Protein AF-A0A0R1LWA4-F1 (afdb_monomer)

Foldseek 3Di:
DDDLVRLLVVLVVLLVVLVVVVPVLLVVLCVPDDNVVNVVVVVLVVVLNVLSVVLSVCALPPVCLVVSLVSLVVQLVSLVVQCVVCVPPDDSSNVNSVSSNVSSVVSVVSSVVSD

Organism: NCBI:txid1293597

Sequence (115 aa):
MLTQKNKNWIYRILLIIWLVALGPTYTFGYATEAAKSAEVFLCFNLLTILIFIAAMVLIGNAKYHKLTNLLLVATLIMALAELIYNGMYGKFFDYWSLGNIVFALITFWLEKQNK

pLDDT: mean 70.16, std 9.5, range [49.34, 87.25]

Nearest PDB structures (foldseek):
  4rym-assembly1_A  TM=7.702E-01  e=8.028E-01  Bacillus cereus ATCC 14579
  8e7x-assembly1_B  TM=7.710E-01  e=2.859E+00  Cereibacter sphaeroides
  2cj5-assembly1_A  TM=6.367E-01  e=5.118E+00  Nicotiana tabacum

Secondary structure (DSSP, 8-state):
---HHHHHHHHHHHHHHHHHHHHHHHHHHHTTS-HHHHHHHHHHHHHHHHHHHHHHHHTT-GGGHHHHHHHHHHHHHHHHHHHHHHTTT-HHHHHHHHHHHHHHHHHHHHHHTT-

Radius of gyration: 14.9 Å; Cα contacts (8 Å, |Δi|>4): 76; chains: 1; bounding box: 36×21×41 Å

Solvent-accessible surface area (backbone atoms only — not comparable to full-atom values): 6300 Å² total; per-residue (Å²): 133,83,50,73,69,56,50,56,48,51,51,52,52,52,50,50,56,51,59,60,58,41,55,60,54,55,61,54,54,55,72,73,48,65,72,70,62,39,52,55,52,49,54,53,50,53,50,43,50,54,40,47,53,52,24,60,71,36,52,92,39,81,92,40,47,70,58,26,53,50,32,38,51,52,39,34,52,50,22,50,49,47,34,64,61,29,76,79,75,45,76,71,51,43,57,51,20,50,48,48,37,54,53,32,50,52,51,51,56,56,52,63,72,71,110

Mean predicted aligned error: 8.55 Å

Structure (mmCIF, N/CA/C/O backbone):
data_AF-A0A0R1LWA4-F1
#
_entry.id   AF-A0A0R1LWA4-F1
#
loop_
_atom_site.group_PDB
_atom_site.id
_atom_site.type_symbol
_atom_site.label_atom_id
_atom_site.label_alt_id
_atom_site.label_comp_id
_atom_site.label_asym_id
_atom_site.label_entity_id
_atom_site.label_seq_id
_atom_site.pdbx_PDB_ins_code
_atom_site.Cartn_x
_atom_site.Cartn_y
_atom_site.Cartn_z
_atom_site.occupancy
_atom_site.B_iso_or_equiv
_atom_site.auth_seq_id
_atom_site.auth_comp_id
_atom_site.auth_asym_id
_atom_site.auth_atom_id
_atom_site.pdbx_PDB_model_num
ATOM 1 N N . MET A 1 1 ? -15.784 11.543 14.515 1.00 54.53 1 MET A N 1
ATOM 2 C CA . MET A 1 1 ? -14.977 10.301 14.460 1.00 54.53 1 MET A CA 1
ATOM 3 C C . MET A 1 1 ? -15.612 9.341 13.463 1.00 54.53 1 MET A C 1
ATOM 5 O O . MET A 1 1 ? -16.823 9.166 13.514 1.00 54.53 1 MET A O 1
ATOM 9 N N . LEU A 1 2 ? -14.837 8.749 12.548 1.00 61.56 2 LEU A N 1
ATOM 10 C CA . LEU A 1 2 ? -15.335 7.698 11.648 1.00 61.56 2 LEU A CA 1
ATOM 11 C C . LEU A 1 2 ? -15.607 6.411 12.442 1.00 61.56 2 LEU A C 1
ATOM 13 O O . LEU A 1 2 ? -14.778 6.010 13.258 1.00 61.56 2 LEU A O 1
ATOM 17 N N . THR A 1 3 ? -16.743 5.758 12.191 1.00 72.12 3 THR A N 1
ATOM 18 C CA . THR A 1 3 ? -17.062 4.452 12.790 1.00 72.12 3 THR A CA 1
ATOM 19 C C . THR A 1 3 ? -16.119 3.369 12.252 1.00 72.12 3 THR A C 1
ATOM 21 O O . THR A 1 3 ? -15.642 3.462 11.120 1.00 72.12 3 THR A O 1
ATOM 24 N N . GLN A 1 4 ? -15.882 2.301 13.024 1.00 66.19 4 GLN A N 1
ATOM 25 C CA . GLN A 1 4 ? -15.010 1.188 12.609 1.00 66.19 4 GLN A CA 1
ATOM 26 C C . GLN A 1 4 ? -15.450 0.557 11.277 1.00 66.19 4 GLN A C 1
ATOM 28 O O . GLN A 1 4 ? -14.628 0.216 10.428 1.00 66.19 4 GLN A O 1
ATOM 33 N N . LYS A 1 5 ? -16.768 0.481 11.053 1.00 69.62 5 LYS A N 1
ATOM 34 C CA . LYS A 1 5 ? -17.364 0.022 9.794 1.00 69.62 5 LYS A CA 1
ATOM 35 C C . LYS A 1 5 ? -16.989 0.934 8.621 1.00 69.62 5 LYS A C 1
ATOM 37 O O . LYS A 1 5 ? -16.615 0.431 7.565 1.00 69.62 5 LYS A O 1
ATOM 42 N N . ASN A 1 6 ? -17.044 2.253 8.809 1.00 70.12 6 ASN A N 1
ATOM 43 C CA . ASN A 1 6 ? -16.688 3.218 7.767 1.00 70.12 6 ASN A CA 1
ATOM 44 C C . ASN A 1 6 ? -15.188 3.179 7.456 1.00 70.12 6 ASN A C 1
ATOM 46 O O . ASN A 1 6 ? -14.807 3.258 6.293 1.00 70.12 6 ASN A O 1
ATOM 50 N N . LYS A 1 7 ? -14.340 2.980 8.470 1.00 67.12 7 LYS A N 1
ATOM 51 C CA . LYS A 1 7 ? -12.892 2.829 8.280 1.00 67.12 7 LYS A CA 1
ATOM 52 C C . LYS A 1 7 ? -12.552 1.570 7.477 1.00 67.12 7 LYS A C 1
ATOM 54 O O . LYS A 1 7 ? -11.814 1.665 6.505 1.00 67.12 7 LYS A O 1
ATOM 59 N N . ASN A 1 8 ? -13.177 0.429 7.781 1.00 70.75 8 ASN A N 1
ATOM 60 C CA . ASN A 1 8 ? -13.028 -0.801 6.987 1.00 70.75 8 ASN A CA 1
ATOM 61 C C . ASN A 1 8 ? -13.449 -0.636 5.519 1.00 70.75 8 ASN A C 1
ATOM 63 O O . ASN A 1 8 ? -12.803 -1.194 4.633 1.00 70.75 8 ASN A O 1
ATOM 67 N N . TRP A 1 9 ? -14.498 0.140 5.243 1.00 74.56 9 TRP A N 1
ATOM 68 C CA . TRP A 1 9 ? -14.894 0.461 3.870 1.00 74.56 9 TRP A CA 1
ATOM 69 C C . TRP A 1 9 ? -13.889 1.365 3.159 1.00 74.56 9 TRP A C 1
ATOM 71 O O . TRP A 1 9 ? -13.536 1.079 2.018 1.00 74.56 9 TRP A O 1
ATOM 81 N N . ILE A 1 10 ? -13.382 2.397 3.839 1.00 73.50 10 ILE A N 1
ATOM 82 C CA . ILE A 1 10 ? -12.332 3.274 3.303 1.00 73.50 10 ILE A CA 1
ATOM 83 C C . ILE A 1 10 ? -11.094 2.451 2.931 1.00 73.50 10 ILE A C 1
ATOM 85 O O . ILE A 1 10 ? -10.584 2.602 1.825 1.00 73.50 10 ILE A O 1
ATOM 89 N N . TYR A 1 11 ? -10.669 1.518 3.789 1.00 67.62 11 TYR A N 1
ATOM 90 C CA . TYR A 1 11 ? -9.558 0.615 3.486 1.00 67.62 11 TYR A CA 1
ATOM 91 C C . TYR A 1 11 ? -9.809 -0.203 2.212 1.00 67.62 11 TYR A C 1
ATOM 93 O O . TYR A 1 11 ? -8.979 -0.224 1.306 1.00 6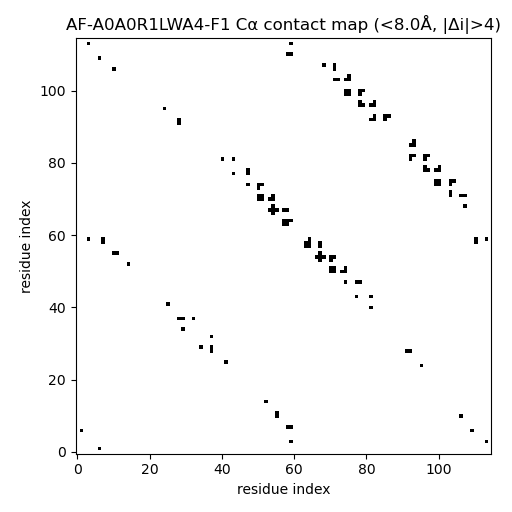7.62 11 TYR A O 1
ATOM 101 N N . ARG A 1 12 ? -10.977 -0.837 2.087 1.00 67.44 12 ARG A N 1
ATOM 102 C CA . ARG A 1 12 ? -11.308 -1.646 0.902 1.00 67.44 12 ARG A CA 1
ATOM 103 C C . ARG A 1 12 ? -11.356 -0.821 -0.384 1.00 67.44 12 ARG A C 1
ATOM 105 O O . ARG A 1 12 ? -10.862 -1.280 -1.407 1.00 67.44 12 ARG A O 1
ATOM 112 N N . ILE A 1 13 ? -11.918 0.386 -0.333 1.00 75.69 13 ILE A N 1
ATOM 113 C CA . ILE A 1 13 ? -11.997 1.291 -1.489 1.00 75.69 13 ILE A CA 1
ATOM 114 C C . ILE A 1 13 ? -10.599 1.730 -1.920 1.00 75.69 13 ILE A C 1
ATOM 116 O O . ILE A 1 13 ? -10.270 1.645 -3.099 1.00 75.69 13 ILE A O 1
ATOM 120 N N . LEU A 1 14 ? -9.764 2.139 -0.965 1.00 71.19 14 LEU A N 1
ATOM 121 C CA . LEU A 1 14 ? -8.377 2.497 -1.228 1.00 71.19 14 LEU A CA 1
ATOM 122 C C . LEU A 1 14 ? -7.626 1.324 -1.879 1.00 71.19 14 LEU A C 1
ATOM 124 O O . LEU A 1 14 ? -6.923 1.534 -2.864 1.00 71.19 14 LEU A O 1
ATOM 128 N N . LEU A 1 15 ? -7.799 0.095 -1.372 1.00 69.69 15 LEU A N 1
ATOM 129 C CA . LEU A 1 15 ? -7.162 -1.102 -1.933 1.00 69.69 15 LEU A CA 1
ATOM 130 C C . LEU A 1 15 ? -7.590 -1.334 -3.385 1.00 69.69 15 LEU A C 1
ATOM 132 O O . LEU A 1 15 ? -6.748 -1.619 -4.224 1.00 69.69 15 LEU A O 1
ATOM 136 N N . ILE A 1 16 ? -8.881 -1.193 -3.692 1.00 69.25 16 ILE A N 1
ATOM 137 C CA . ILE A 1 16 ? -9.393 -1.351 -5.059 1.00 69.25 16 ILE A CA 1
ATOM 138 C C . ILE A 1 16 ? -8.800 -0.284 -5.983 1.00 69.25 16 ILE A C 1
ATOM 140 O O . ILE A 1 16 ? -8.329 -0.624 -7.062 1.00 69.25 16 ILE A O 1
ATOM 144 N N . ILE A 1 17 ? -8.774 0.984 -5.561 1.00 69.69 17 ILE A N 1
ATOM 145 C CA . ILE A 1 17 ? -8.173 2.075 -6.347 1.00 69.69 17 ILE A CA 1
ATOM 146 C C . ILE A 1 17 ? -6.697 1.771 -6.634 1.00 69.69 17 ILE A C 1
ATOM 148 O O . ILE A 1 17 ? -6.243 1.917 -7.767 1.00 69.69 17 ILE A O 1
ATOM 152 N N . TRP A 1 18 ? -5.967 1.292 -5.628 1.00 68.44 18 TRP A N 1
ATOM 153 C CA . TRP A 1 18 ? -4.559 0.930 -5.754 1.00 68.44 18 TRP A CA 1
ATOM 154 C C . TRP A 1 18 ? -4.342 -0.299 -6.663 1.00 68.44 18 TRP A C 1
ATOM 156 O O . TRP A 1 18 ? -3.491 -0.263 -7.548 1.00 68.44 18 TRP A O 1
ATOM 166 N N . LEU A 1 19 ? -5.177 -1.341 -6.550 1.00 66.81 19 LEU A N 1
ATOM 167 C CA . LEU A 1 19 ? -5.184 -2.516 -7.440 1.00 66.81 19 LEU A CA 1
ATOM 168 C C . LEU A 1 19 ? -5.561 -2.186 -8.892 1.00 66.81 19 LEU A C 1
ATOM 170 O O . LEU A 1 19 ? -5.080 -2.832 -9.817 1.00 66.81 19 LEU A O 1
ATOM 174 N N . VAL A 1 20 ? -6.403 -1.181 -9.126 1.00 64.62 20 VAL A N 1
ATOM 175 C CA . VAL A 1 20 ? -6.730 -0.730 -10.488 1.00 64.62 20 VAL A CA 1
ATOM 176 C C . VAL A 1 20 ? -5.583 0.096 -11.080 1.00 64.62 20 VAL A C 1
ATOM 178 O O . VAL A 1 20 ? -5.292 -0.031 -12.268 1.00 64.62 20 VAL A O 1
ATOM 181 N N . ALA A 1 21 ? -4.872 0.878 -10.261 1.00 63.84 21 ALA A N 1
ATOM 182 C CA . ALA A 1 21 ? -3.671 1.608 -10.678 1.00 63.84 21 ALA A CA 1
ATOM 183 C C . ALA A 1 21 ? -2.478 0.679 -11.010 1.00 63.84 21 ALA A C 1
ATOM 185 O O . ALA A 1 21 ? -1.599 1.041 -11.795 1.00 63.84 21 ALA A O 1
ATOM 186 N N . LEU A 1 22 ? -2.466 -0.541 -10.463 1.00 63.16 22 LEU A N 1
ATOM 187 C CA . LEU A 1 22 ? -1.450 -1.570 -10.715 1.00 63.16 22 LEU A CA 1
ATOM 188 C C . LEU A 1 22 ? -1.416 -2.072 -12.155 1.00 63.16 22 LEU A C 1
ATOM 190 O O . LEU A 1 22 ? -0.335 -2.221 -12.720 1.00 63.16 22 LEU A O 1
ATOM 194 N N . GLY A 1 23 ? -2.584 -2.342 -12.741 1.00 59.00 23 GLY A N 1
ATOM 195 C CA . GLY A 1 23 ? -2.695 -2.999 -14.048 1.00 59.00 23 GLY A CA 1
ATOM 196 C C . GLY A 1 23 ? -1.913 -2.288 -15.160 1.00 59.00 23 GLY A C 1
ATOM 197 O O . GLY A 1 23 ? -1.071 -2.918 -15.803 1.00 59.00 23 GLY A O 1
ATOM 198 N N . PRO A 1 24 ? -2.101 -0.973 -15.364 1.00 55.78 24 PRO A N 1
ATOM 199 C CA . PRO A 1 24 ? -1.315 -0.215 -16.335 1.00 55.78 24 PRO A CA 1
ATOM 200 C C . PRO A 1 24 ? 0.180 -0.228 -15.999 1.00 55.78 24 PRO A C 1
ATOM 202 O O . PRO A 1 24 ? 1.009 -0.442 -16.879 1.00 55.78 24 PRO A O 1
ATOM 205 N N . THR A 1 25 ? 0.534 -0.077 -14.722 1.00 55.59 25 THR A N 1
ATOM 206 C CA . THR A 1 25 ? 1.936 0.003 -14.289 1.00 55.59 25 THR A CA 1
ATOM 207 C C . THR A 1 25 ? 2.707 -1.291 -14.581 1.00 55.59 25 THR A C 1
ATOM 209 O O . THR A 1 25 ? 3.819 -1.251 -15.106 1.00 55.59 25 THR A O 1
ATOM 212 N N . TYR A 1 26 ? 2.072 -2.438 -14.331 1.00 57.12 26 TYR A N 1
ATOM 213 C CA . TYR A 1 26 ? 2.576 -3.773 -14.664 1.00 57.12 26 TYR A CA 1
ATOM 214 C C . TYR A 1 26 ? 2.757 -3.976 -16.170 1.00 57.12 26 TYR A C 1
ATOM 216 O O . TYR A 1 26 ? 3.780 -4.489 -16.615 1.00 57.12 26 TYR A O 1
ATOM 224 N N . THR A 1 27 ? 1.757 -3.579 -16.956 1.00 51.94 27 THR A N 1
ATOM 225 C CA . THR A 1 27 ? 1.714 -3.894 -18.390 1.00 51.94 27 THR A CA 1
ATOM 226 C C . THR A 1 27 ? 2.691 -3.028 -19.189 1.00 51.94 27 THR A C 1
ATOM 228 O O . THR A 1 27 ? 3.301 -3.511 -20.139 1.00 51.94 27 THR A O 1
ATOM 231 N N . PHE A 1 28 ? 2.881 -1.764 -18.793 1.00 51.41 28 PHE A N 1
ATOM 232 C CA . PHE A 1 28 ? 3.772 -0.839 -19.496 1.00 51.41 28 PHE A CA 1
ATOM 233 C C . PHE A 1 28 ? 5.238 -0.965 -19.063 1.00 51.41 28 PHE A C 1
ATOM 235 O O . PHE A 1 28 ? 6.104 -0.958 -19.930 1.00 51.41 28 PHE A O 1
ATOM 242 N N . GLY A 1 29 ? 5.531 -1.139 -17.766 1.00 54.00 29 GLY A N 1
ATOM 243 C CA . GLY A 1 29 ? 6.915 -1.239 -17.276 1.00 54.00 29 GLY A CA 1
ATOM 244 C C . GLY A 1 29 ? 7.618 -2.543 -17.673 1.00 54.00 29 GLY A C 1
ATOM 245 O O . GLY A 1 29 ? 8.793 -2.530 -18.034 1.00 54.00 29 GLY A O 1
ATOM 246 N N . TYR A 1 30 ? 6.887 -3.664 -17.681 1.00 53.38 30 TYR A N 1
ATOM 247 C CA . TYR A 1 30 ? 7.424 -4.970 -18.090 1.00 53.38 30 TYR A CA 1
ATOM 248 C C . TYR A 1 30 ? 7.720 -5.039 -19.596 1.00 53.38 30 TYR A C 1
ATOM 250 O O . TYR A 1 30 ? 8.595 -5.782 -20.029 1.00 53.38 30 TYR A O 1
ATOM 258 N N . ALA A 1 31 ? 7.003 -4.254 -20.405 1.00 53.41 31 ALA A N 1
ATOM 259 C CA . ALA A 1 31 ? 7.176 -4.220 -21.854 1.00 53.41 31 ALA A CA 1
ATOM 260 C C . ALA A 1 31 ? 8.401 -3.401 -22.312 1.00 53.41 31 ALA A C 1
ATOM 262 O O . ALA A 1 31 ? 8.804 -3.524 -23.468 1.00 53.41 31 ALA A O 1
ATOM 263 N N . THR A 1 32 ? 8.981 -2.561 -21.444 1.00 54.75 32 THR A N 1
ATOM 264 C CA . THR A 1 32 ? 10.007 -1.571 -21.826 1.00 54.75 32 THR A CA 1
ATOM 265 C C . THR A 1 32 ? 11.427 -1.856 -21.326 1.00 54.75 32 THR A C 1
ATOM 267 O O . THR A 1 32 ? 12.358 -1.230 -21.825 1.00 54.75 32 THR A O 1
ATOM 270 N N . GLU A 1 33 ? 11.630 -2.779 -20.381 1.00 54.44 33 GLU A N 1
ATOM 271 C CA . GLU A 1 33 ? 12.940 -3.031 -19.753 1.00 54.44 33 GLU A CA 1
ATOM 272 C C . GLU A 1 33 ? 13.547 -4.406 -20.070 1.00 54.44 33 GLU A C 1
ATOM 274 O O . GLU A 1 33 ? 12.849 -5.367 -20.390 1.00 54.44 33 GLU A O 1
ATOM 279 N N . ALA A 1 34 ? 14.879 -4.512 -19.963 1.00 57.25 34 ALA A N 1
ATOM 280 C CA . ALA A 1 34 ? 15.615 -5.755 -20.180 1.00 57.25 34 ALA A CA 1
ATOM 281 C C . ALA A 1 34 ? 15.127 -6.868 -19.229 1.00 57.25 34 ALA A C 1
ATOM 283 O O . ALA A 1 34 ? 15.097 -6.697 -18.013 1.00 57.25 34 ALA A O 1
ATOM 284 N N . ALA A 1 35 ? 14.806 -8.037 -19.793 1.00 56.28 35 ALA A N 1
ATOM 285 C CA . ALA A 1 35 ? 14.016 -9.110 -19.172 1.00 56.28 35 ALA A CA 1
ATOM 286 C C . ALA A 1 35 ? 14.367 -9.501 -17.715 1.00 56.28 35 ALA A C 1
ATOM 288 O O . ALA A 1 35 ? 13.485 -9.918 -16.975 1.00 56.28 35 ALA A O 1
ATOM 289 N N . LYS A 1 36 ? 15.621 -9.343 -17.263 1.00 55.78 36 LYS A N 1
ATOM 290 C CA . LYS A 1 36 ? 16.032 -9.697 -15.890 1.00 55.78 36 LYS A CA 1
ATOM 291 C C . LYS A 1 36 ? 15.689 -8.655 -14.816 1.00 55.78 36 LYS A C 1
ATOM 293 O O . LYS A 1 36 ? 15.412 -9.058 -13.689 1.00 55.78 36 LYS A O 1
ATOM 298 N N . SER A 1 37 ? 15.718 -7.350 -15.109 1.00 61.56 37 SER A N 1
ATOM 299 C CA . SER A 1 37 ? 15.318 -6.325 -14.120 1.00 61.56 37 SER A CA 1
ATOM 300 C C . SER A 1 37 ? 13.803 -6.336 -13.917 1.00 61.56 37 SER A C 1
ATOM 302 O O . SER A 1 37 ? 13.323 -6.253 -12.785 1.00 61.56 37 SER A O 1
ATOM 304 N N . ALA A 1 38 ? 13.063 -6.562 -15.006 1.00 65.06 38 ALA A N 1
ATOM 305 C CA . ALA A 1 38 ? 11.610 -6.669 -15.014 1.00 65.06 38 ALA A CA 1
ATOM 306 C C . ALA A 1 38 ? 11.083 -7.824 -14.138 1.00 65.06 38 ALA A C 1
ATOM 308 O O . ALA A 1 38 ? 10.112 -7.640 -13.406 1.00 65.06 38 ALA A O 1
ATOM 309 N N . GLU A 1 39 ? 11.735 -8.993 -14.148 1.00 68.00 39 GLU A N 1
ATOM 310 C CA . GLU A 1 39 ? 11.346 -10.156 -13.330 1.00 68.00 39 GLU A CA 1
ATOM 311 C C . GLU A 1 39 ? 11.562 -9.941 -11.825 1.00 68.00 39 GLU A C 1
ATOM 313 O O . GLU A 1 39 ? 10.701 -10.279 -11.011 1.00 68.00 39 GLU A O 1
ATOM 318 N N . VAL A 1 40 ? 12.701 -9.360 -11.432 1.00 68.25 40 VAL A N 1
ATOM 319 C CA . VAL A 1 40 ? 12.977 -9.063 -10.016 1.00 68.25 40 VAL A CA 1
ATOM 320 C C . VAL A 1 40 ? 11.979 -8.028 -9.506 1.00 68.25 40 VAL A C 1
ATOM 322 O O . VAL A 1 40 ? 11.361 -8.232 -8.462 1.00 68.25 40 VAL A O 1
ATOM 325 N N . PHE A 1 41 ? 11.749 -6.966 -10.277 1.00 69.50 41 PHE A N 1
ATOM 326 C CA . PHE A 1 41 ? 10.756 -5.949 -9.951 1.00 69.50 41 PHE A CA 1
ATOM 327 C C . PHE A 1 41 ? 9.341 -6.539 -9.849 1.00 69.50 41 PHE A C 1
ATOM 329 O O . PHE A 1 41 ? 8.601 -6.228 -8.917 1.00 69.50 41 PHE A O 1
ATOM 336 N N . LEU A 1 42 ? 8.970 -7.452 -10.750 1.00 71.69 42 LEU A N 1
ATOM 337 C CA . LEU A 1 42 ? 7.696 -8.170 -10.700 1.00 71.69 42 LEU A CA 1
ATOM 338 C C . LEU A 1 42 ? 7.523 -8.936 -9.381 1.00 71.69 42 LEU A C 1
ATOM 340 O O . LEU A 1 42 ? 6.474 -8.835 -8.740 1.00 71.69 42 LEU A O 1
ATOM 344 N N . CYS A 1 43 ? 8.549 -9.680 -8.965 1.00 74.25 43 CYS A N 1
ATOM 345 C CA . CYS A 1 43 ? 8.534 -10.435 -7.715 1.00 74.25 43 CYS A CA 1
ATOM 346 C C . CYS A 1 43 ? 8.374 -9.524 -6.493 1.00 74.25 43 CYS A C 1
ATOM 348 O O . CYS A 1 43 ? 7.532 -9.808 -5.641 1.00 74.25 43 CYS A O 1
ATOM 350 N N . PHE A 1 44 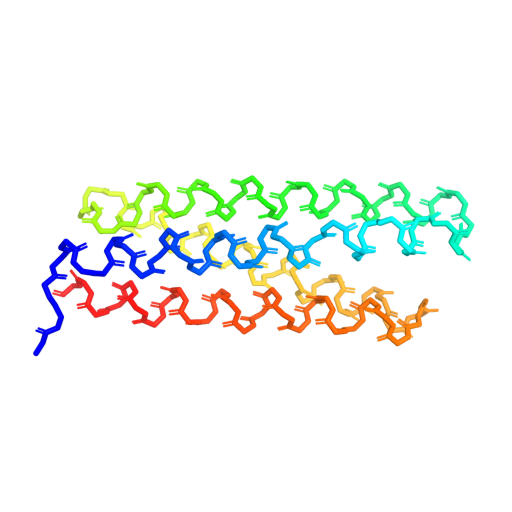? 9.131 -8.425 -6.421 1.00 72.50 44 PHE A N 1
ATOM 351 C CA . PHE A 1 44 ? 9.021 -7.455 -5.328 1.00 72.50 44 PHE A CA 1
ATOM 352 C C . PHE A 1 44 ? 7.620 -6.840 -5.256 1.00 72.50 44 PHE A C 1
ATOM 354 O O . PHE A 1 44 ? 7.003 -6.846 -4.192 1.00 72.50 44 PHE A O 1
ATOM 361 N N . ASN A 1 45 ? 7.050 -6.452 -6.397 1.00 72.69 45 ASN A N 1
ATOM 362 C CA . ASN A 1 45 ? 5.704 -5.890 -6.442 1.00 72.69 45 ASN A CA 1
ATOM 363 C C . ASN A 1 45 ? 4.623 -6.873 -6.005 1.00 72.69 45 ASN A C 1
ATOM 365 O O . ASN A 1 45 ? 3.760 -6.520 -5.202 1.00 72.69 45 ASN A O 1
ATOM 369 N N . LEU A 1 46 ? 4.674 -8.119 -6.485 1.00 75.81 46 LEU A N 1
ATOM 370 C CA . LEU A 1 46 ? 3.725 -9.149 -6.063 1.00 75.81 46 LEU A CA 1
ATOM 371 C C . LEU A 1 46 ? 3.809 -9.381 -4.550 1.00 75.81 46 LEU A C 1
ATOM 373 O O . LEU A 1 46 ? 2.779 -9.499 -3.886 1.00 75.81 46 LEU A O 1
ATOM 377 N N . LEU A 1 47 ? 5.020 -9.387 -3.991 1.00 79.56 47 LEU A N 1
ATOM 378 C CA . LEU A 1 47 ? 5.232 -9.549 -2.555 1.00 79.56 47 LEU A CA 1
ATOM 379 C C . LEU A 1 47 ? 4.666 -8.359 -1.762 1.00 79.56 47 LEU A C 1
ATOM 381 O O . LEU A 1 47 ? 3.959 -8.559 -0.770 1.00 79.56 47 LEU A O 1
ATOM 385 N N . THR A 1 48 ? 4.898 -7.135 -2.242 1.00 75.00 48 THR A N 1
ATOM 386 C CA . THR A 1 48 ? 4.346 -5.894 -1.682 1.00 75.00 48 THR A CA 1
ATOM 387 C C . THR A 1 48 ? 2.817 -5.906 -1.686 1.00 75.00 48 THR A C 1
ATOM 389 O O . THR A 1 48 ? 2.204 -5.602 -0.662 1.00 75.00 48 THR A O 1
ATOM 392 N N . ILE A 1 49 ? 2.185 -6.346 -2.780 1.00 75.06 49 ILE A N 1
ATOM 393 C CA . ILE A 1 49 ? 0.723 -6.494 -2.888 1.00 75.06 49 ILE A CA 1
ATOM 394 C C . ILE A 1 49 ? 0.186 -7.479 -1.849 1.00 75.06 49 ILE A C 1
ATOM 396 O O . ILE A 1 49 ? -0.781 -7.175 -1.148 1.00 75.06 49 ILE A O 1
ATOM 400 N N . LEU A 1 50 ? 0.801 -8.657 -1.732 1.00 81.44 50 LEU A N 1
ATOM 401 C CA . LEU A 1 50 ? 0.352 -9.693 -0.800 1.00 81.44 50 LEU A CA 1
ATOM 402 C C . LEU A 1 50 ? 0.449 -9.225 0.656 1.00 81.44 50 LEU A C 1
ATOM 404 O O . LEU A 1 50 ? -0.493 -9.414 1.430 1.00 81.44 50 LEU A O 1
ATOM 408 N N . ILE A 1 51 ? 1.556 -8.571 1.015 1.00 79.88 51 ILE A N 1
ATOM 409 C CA . ILE A 1 51 ? 1.761 -7.995 2.349 1.00 79.88 51 ILE A 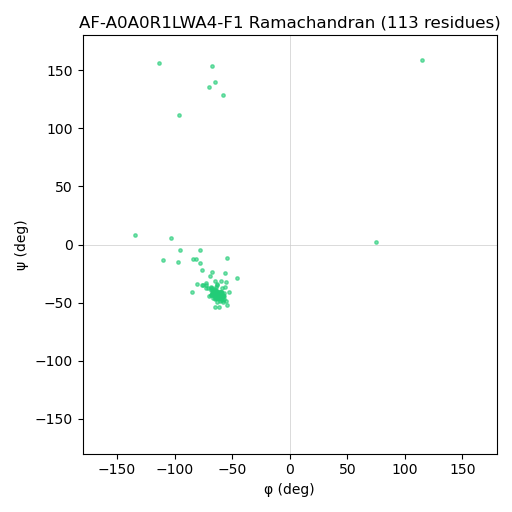CA 1
ATOM 410 C C . ILE A 1 51 ? 0.725 -6.901 2.626 1.00 79.88 51 ILE A C 1
ATOM 412 O O . ILE A 1 51 ? 0.156 -6.864 3.721 1.00 79.88 51 ILE A O 1
ATOM 416 N N . PHE A 1 52 ? 0.407 -6.071 1.631 1.00 75.69 52 PHE A N 1
ATOM 417 C CA . PHE A 1 52 ? -0.631 -5.052 1.756 1.00 75.69 52 PHE A CA 1
ATOM 418 C C . PHE A 1 52 ? -2.013 -5.646 1.991 1.00 75.69 52 PHE A C 1
ATOM 420 O O . PHE A 1 52 ? -2.715 -5.231 2.912 1.00 75.69 52 PHE A O 1
ATOM 427 N N . ILE A 1 53 ? -2.413 -6.630 1.185 1.00 77.38 53 ILE A N 1
ATOM 428 C CA . ILE A 1 53 ? -3.707 -7.302 1.337 1.00 77.38 53 ILE A CA 1
ATOM 429 C C . ILE A 1 53 ? -3.801 -7.923 2.733 1.00 77.38 53 ILE A C 1
ATOM 431 O O . ILE A 1 53 ? -4.811 -7.741 3.414 1.00 77.38 53 ILE A O 1
ATOM 435 N N . ALA A 1 54 ? -2.741 -8.588 3.199 1.00 80.25 54 ALA A N 1
ATOM 436 C CA . ALA A 1 54 ? -2.693 -9.150 4.543 1.00 80.25 54 ALA A CA 1
ATOM 437 C C . ALA A 1 54 ? -2.855 -8.067 5.624 1.00 80.25 54 ALA A C 1
ATOM 439 O O . ALA A 1 54 ? -3.703 -8.213 6.504 1.00 80.25 54 ALA A O 1
ATOM 440 N N . ALA A 1 55 ? -2.121 -6.950 5.536 1.00 78.25 55 ALA A N 1
ATOM 441 C CA . ALA A 1 55 ? -2.257 -5.833 6.473 1.00 78.25 55 ALA A CA 1
ATOM 442 C C . ALA A 1 55 ? -3.697 -5.295 6.507 1.00 78.25 55 ALA A C 1
ATOM 444 O O . ALA A 1 55 ? -4.250 -5.049 7.576 1.00 78.25 55 ALA A O 1
ATOM 445 N N . MET A 1 56 ? -4.330 -5.183 5.339 1.00 73.44 56 MET A N 1
ATOM 446 C CA . MET A 1 56 ? -5.682 -4.648 5.171 1.00 73.44 56 MET A CA 1
ATOM 447 C C . MET A 1 56 ? -6.776 -5.594 5.658 1.00 73.44 56 MET A C 1
ATOM 449 O O . MET A 1 56 ? -7.795 -5.141 6.167 1.00 73.44 56 MET A O 1
ATOM 453 N N . VAL A 1 57 ? -6.592 -6.907 5.538 1.00 79.75 57 VAL A N 1
ATOM 454 C CA . VAL A 1 57 ? -7.525 -7.890 6.114 1.00 79.75 57 VAL A CA 1
ATOM 455 C C . VAL A 1 57 ? -7.465 -7.861 7.640 1.00 79.75 57 VAL A C 1
ATOM 457 O O . VAL A 1 57 ? -8.484 -8.017 8.312 1.00 79.75 57 VAL A O 1
ATOM 460 N N . LEU A 1 58 ? -6.269 -7.652 8.188 1.00 79.00 58 LEU A N 1
ATOM 461 C CA . LEU A 1 58 ? -6.025 -7.632 9.627 1.00 79.00 58 LEU A CA 1
ATOM 462 C C . LEU A 1 58 ? -6.324 -6.269 10.266 1.00 79.00 58 LEU A C 1
ATOM 464 O O . LEU A 1 58 ? -6.383 -6.159 11.495 1.00 79.00 58 LEU A O 1
ATOM 468 N N . ILE A 1 59 ? -6.517 -5.227 9.456 1.00 74.81 59 ILE A N 1
ATOM 469 C CA . ILE A 1 59 ? -6.738 -3.873 9.945 1.00 74.81 59 ILE A CA 1
ATOM 470 C C . ILE A 1 59 ? -8.048 -3.771 10.723 1.00 74.81 59 ILE A C 1
ATOM 472 O O . ILE A 1 59 ? -9.069 -4.375 10.393 1.00 74.81 59 ILE A O 1
ATOM 476 N N . GLY A 1 60 ? -8.003 -3.018 11.816 1.00 69.81 60 GLY A N 1
ATOM 477 C CA . GLY A 1 60 ? -9.157 -2.847 12.691 1.00 69.81 60 GLY A CA 1
ATOM 478 C C . GLY A 1 60 ? -9.479 -4.049 13.586 1.00 69.81 60 GLY A C 1
ATOM 479 O O . GLY A 1 60 ? -10.434 -3.961 14.357 1.00 69.81 60 GLY A O 1
ATOM 480 N N . ASN A 1 61 ? -8.689 -5.130 13.543 1.00 76.75 61 ASN A N 1
ATOM 481 C CA . ASN A 1 61 ? -8.737 -6.201 14.535 1.00 76.75 61 ASN A CA 1
ATOM 482 C C . ASN A 1 61 ? -7.655 -5.988 15.607 1.00 76.75 61 ASN A C 1
ATOM 484 O O . ASN A 1 61 ? -6.462 -6.155 15.346 1.00 76.75 61 ASN A O 1
ATOM 488 N N . ALA A 1 62 ? -8.078 -5.668 16.833 1.00 76.38 62 ALA A N 1
ATOM 489 C CA . ALA A 1 62 ? -7.179 -5.368 17.950 1.00 76.38 62 ALA A CA 1
ATOM 490 C C . ALA A 1 62 ? -6.168 -6.494 18.242 1.00 76.38 62 ALA A C 1
ATOM 492 O O . ALA A 1 62 ? -5.026 -6.213 18.604 1.00 76.38 62 ALA A O 1
ATOM 493 N N . LYS A 1 63 ? -6.544 -7.764 18.017 1.00 84.56 63 LYS A N 1
ATOM 494 C CA . LYS A 1 63 ? -5.663 -8.925 18.226 1.00 84.56 63 LYS A CA 1
ATOM 495 C C . LYS A 1 63 ? -4.434 -8.906 17.310 1.00 84.56 63 LYS A C 1
ATOM 497 O O . LYS A 1 63 ? -3.366 -9.357 17.712 1.00 84.56 63 LYS A O 1
ATOM 502 N N . TYR A 1 64 ? -4.576 -8.395 16.087 1.00 83.81 64 TYR A N 1
ATOM 503 C CA . TYR A 1 64 ? -3.534 -8.454 15.055 1.00 83.81 64 TYR A CA 1
ATOM 504 C C . TYR A 1 64 ? -2.784 -7.140 14.863 1.00 83.81 64 TYR A C 1
ATOM 506 O O . TYR A 1 64 ? -1.903 -7.058 14.019 1.00 83.81 64 TYR A O 1
ATOM 514 N N . HIS A 1 65 ? -3.054 -6.136 15.688 1.00 79.06 65 HIS A N 1
ATOM 515 C CA . HIS A 1 65 ? -2.512 -4.791 15.544 1.00 79.06 65 HIS A CA 1
ATOM 516 C C . HIS A 1 65 ? -0.973 -4.721 15.424 1.00 79.06 65 HIS A C 1
ATOM 518 O O . HIS A 1 65 ? -0.433 -3.990 14.597 1.00 79.06 65 HIS A O 1
ATOM 524 N N . LYS A 1 66 ? -0.236 -5.520 16.209 1.00 82.94 66 LYS A N 1
ATOM 525 C CA . LYS A 1 66 ? 1.235 -5.581 16.106 1.00 82.94 66 LYS A CA 1
ATOM 526 C C . LYS A 1 66 ? 1.694 -6.154 14.759 1.00 82.94 66 LYS A C 1
ATOM 528 O O . LYS A 1 66 ? 2.666 -5.666 14.191 1.00 82.94 66 LYS A O 1
ATOM 533 N N . LEU A 1 67 ? 0.993 -7.174 14.260 1.00 84.62 67 LEU A N 1
ATOM 534 C CA . LEU A 1 67 ? 1.274 -7.803 12.971 1.00 84.62 67 LEU A CA 1
ATOM 535 C C . LEU A 1 67 ? 0.924 -6.858 11.816 1.00 84.62 67 LEU A C 1
ATOM 537 O O . LEU A 1 67 ? 1.743 -6.683 10.923 1.00 84.62 67 LEU A O 1
ATOM 541 N N . THR A 1 68 ? -0.231 -6.190 11.873 1.00 82.19 68 THR A N 1
ATOM 542 C CA . THR A 1 68 ? -0.642 -5.178 10.891 1.00 82.19 68 THR A CA 1
ATOM 543 C C . THR A 1 68 ? 0.407 -4.077 10.760 1.00 82.19 68 THR A C 1
ATOM 545 O O . THR A 1 68 ? 0.862 -3.800 9.654 1.00 82.19 68 THR A O 1
ATOM 548 N N . ASN A 1 69 ? 0.876 -3.517 11.878 1.00 81.38 69 ASN A N 1
ATOM 5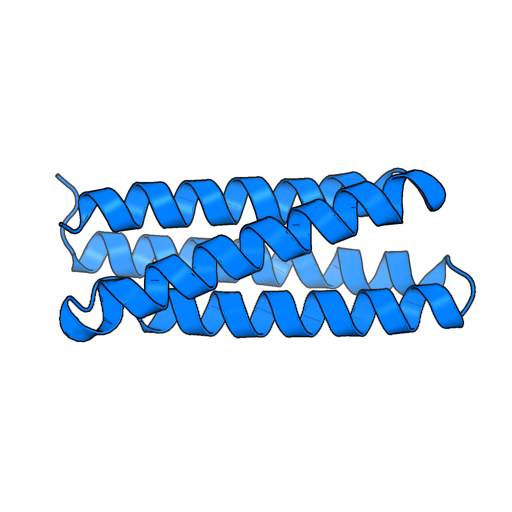49 C CA . ASN A 1 69 ? 1.949 -2.522 11.865 1.00 81.38 69 ASN A CA 1
ATOM 550 C C . ASN A 1 69 ? 3.252 -3.043 11.250 1.00 81.38 69 ASN A C 1
ATOM 552 O O . ASN A 1 69 ? 3.892 -2.334 10.478 1.00 81.38 69 ASN A O 1
ATOM 556 N N . LEU A 1 70 ? 3.636 -4.284 11.554 1.00 87.25 70 LEU A N 1
ATOM 557 C CA . LEU A 1 70 ? 4.844 -4.888 10.995 1.00 87.25 70 LEU A CA 1
ATOM 558 C C . LEU A 1 70 ? 4.738 -5.059 9.472 1.00 87.25 70 LEU A C 1
ATOM 560 O O . LEU A 1 70 ? 5.689 -4.749 8.761 1.00 87.25 70 LEU A O 1
ATOM 564 N N . LEU A 1 71 ? 3.572 -5.472 8.967 1.00 84.31 71 LEU A N 1
ATOM 565 C CA . LEU A 1 71 ? 3.310 -5.596 7.529 1.00 84.31 71 LEU A CA 1
ATOM 566 C C . LEU A 1 71 ? 3.350 -4.233 6.818 1.00 84.31 71 LEU A C 1
ATOM 568 O O . LEU A 1 71 ? 3.922 -4.120 5.734 1.00 84.31 71 LEU A O 1
ATOM 572 N N . LEU A 1 72 ? 2.813 -3.178 7.438 1.00 81.25 72 LEU A N 1
ATOM 573 C CA . LEU A 1 72 ? 2.875 -1.818 6.889 1.00 81.25 72 LEU A CA 1
ATOM 574 C C . LEU A 1 72 ? 4.310 -1.280 6.836 1.00 81.25 72 LEU A C 1
ATOM 576 O O . LEU A 1 72 ? 4.705 -0.684 5.837 1.00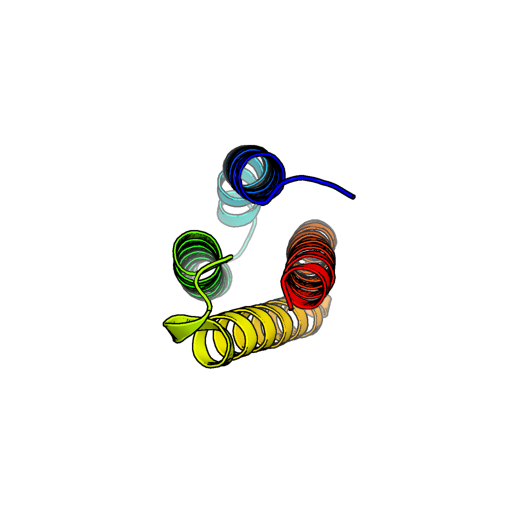 81.25 72 LEU A O 1
ATOM 580 N N . VAL A 1 73 ? 5.114 -1.536 7.872 1.00 83.94 73 VAL A N 1
ATOM 581 C CA . VAL A 1 73 ? 6.540 -1.174 7.886 1.00 83.94 73 VAL A CA 1
ATOM 582 C C . VAL A 1 73 ? 7.319 -1.962 6.833 1.00 83.94 73 VAL A C 1
ATOM 584 O O . VAL A 1 73 ? 8.108 -1.369 6.103 1.00 83.94 73 VAL A O 1
ATOM 587 N N . ALA A 1 74 ? 7.079 -3.270 6.708 1.00 80.62 74 ALA A N 1
ATOM 588 C CA . ALA A 1 74 ? 7.712 -4.094 5.678 1.00 80.62 74 ALA A CA 1
ATOM 589 C C . ALA A 1 74 ? 7.398 -3.567 4.272 1.00 80.62 74 ALA A C 1
ATOM 591 O O . ALA A 1 74 ? 8.293 -3.450 3.440 1.00 80.62 74 ALA A O 1
ATOM 592 N N . THR A 1 75 ? 6.147 -3.167 4.042 1.00 79.56 75 THR A N 1
ATOM 593 C CA . THR A 1 75 ? 5.732 -2.537 2.787 1.00 79.56 75 THR A CA 1
ATOM 594 C C . THR A 1 75 ? 6.483 -1.232 2.529 1.00 79.56 75 THR A C 1
ATOM 596 O O . THR A 1 75 ? 6.991 -1.019 1.432 1.00 79.56 75 THR A O 1
ATOM 599 N N . LEU A 1 76 ? 6.595 -0.367 3.540 1.00 80.12 76 LEU A N 1
ATOM 600 C CA . LEU A 1 76 ? 7.315 0.897 3.420 1.00 80.12 76 LEU A CA 1
ATOM 601 C C . LEU A 1 76 ? 8.793 0.671 3.064 1.00 80.12 76 LEU A C 1
ATOM 603 O O . LEU A 1 76 ? 9.329 1.357 2.200 1.00 80.12 76 LEU A O 1
ATOM 607 N N . ILE A 1 77 ? 9.441 -0.306 3.706 1.00 82.50 77 ILE A N 1
ATOM 608 C CA . ILE A 1 77 ? 10.843 -0.661 3.444 1.00 82.50 77 ILE A CA 1
ATOM 609 C C . ILE A 1 77 ? 11.014 -1.179 2.014 1.00 82.50 77 ILE A C 1
ATOM 611 O O . I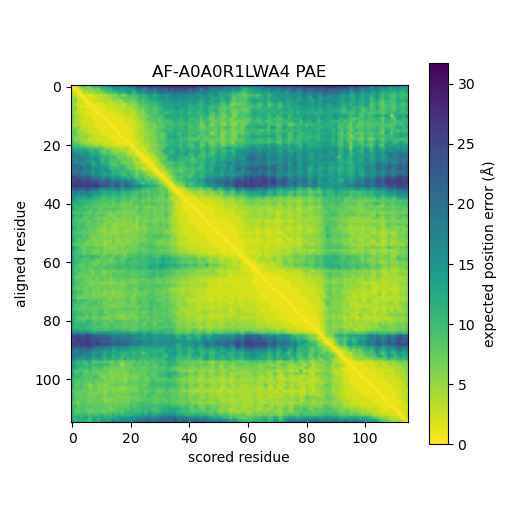LE A 1 77 ? 11.933 -0.740 1.329 1.00 82.50 77 ILE A O 1
ATOM 615 N N . MET A 1 78 ? 10.136 -2.072 1.550 1.00 75.62 78 MET A N 1
ATOM 616 C CA . MET A 1 78 ? 10.193 -2.582 0.175 1.00 75.62 78 MET A CA 1
ATOM 617 C C . MET A 1 78 ? 9.969 -1.472 -0.850 1.00 75.62 78 MET A C 1
ATOM 619 O O . MET A 1 78 ? 10.745 -1.367 -1.789 1.00 75.62 78 MET A O 1
ATOM 623 N N . ALA A 1 79 ? 8.993 -0.589 -0.629 1.00 75.06 79 ALA A N 1
ATOM 624 C CA . ALA A 1 79 ? 8.738 0.540 -1.519 1.00 75.06 79 ALA A CA 1
ATOM 625 C C . ALA A 1 79 ? 9.917 1.530 -1.566 1.00 75.06 79 ALA A C 1
ATOM 627 O O . ALA A 1 79 ? 10.244 2.066 -2.620 1.00 75.06 79 ALA A O 1
ATOM 628 N N . LEU A 1 80 ? 10.598 1.762 -0.439 1.00 78.88 80 LEU A N 1
ATOM 629 C CA . LEU A 1 80 ? 11.823 2.567 -0.410 1.00 78.88 80 LEU A CA 1
ATOM 630 C C . LEU A 1 80 ? 12.987 1.866 -1.119 1.00 78.88 80 LEU A C 1
ATOM 632 O O . LEU A 1 80 ? 13.749 2.523 -1.824 1.00 78.88 80 LEU A O 1
ATOM 636 N N . ALA A 1 81 ? 13.124 0.549 -0.955 1.00 75.94 81 ALA A N 1
ATOM 637 C CA . ALA A 1 81 ? 14.131 -0.235 -1.659 1.00 75.94 81 ALA A CA 1
ATOM 638 C C . ALA A 1 81 ? 13.890 -0.216 -3.176 1.00 75.94 81 ALA A C 1
ATOM 640 O O . ALA A 1 81 ? 14.835 0.001 -3.928 1.00 75.94 81 ALA A O 1
ATOM 641 N N . GLU A 1 82 ? 12.634 -0.356 -3.615 1.00 69.69 82 GLU A N 1
ATOM 642 C CA . GLU A 1 82 ? 12.215 -0.189 -5.009 1.00 69.69 82 GLU A CA 1
ATOM 643 C C . GLU A 1 82 ? 12.561 1.215 -5.520 1.00 69.69 82 GLU A C 1
ATOM 645 O O . GLU A 1 82 ? 13.157 1.327 -6.584 1.00 69.69 82 GLU A O 1
ATOM 650 N N . LEU A 1 83 ? 12.279 2.279 -4.759 1.00 71.88 83 LEU A N 1
ATOM 651 C CA . LEU A 1 83 ? 12.606 3.657 -5.151 1.00 71.88 83 LEU A CA 1
ATOM 652 C C . LEU A 1 83 ? 14.121 3.872 -5.325 1.00 71.88 83 LEU A C 1
ATOM 654 O O . LEU A 1 83 ? 14.561 4.475 -6.299 1.00 71.88 83 LEU A O 1
ATOM 658 N N . ILE A 1 84 ? 14.931 3.363 -4.392 1.00 70.50 84 ILE A N 1
ATOM 659 C CA . ILE A 1 84 ? 16.398 3.481 -4.446 1.00 70.50 84 ILE A CA 1
ATOM 660 C C . ILE A 1 84 ? 16.966 2.662 -5.611 1.00 70.50 84 ILE A C 1
ATOM 662 O O . ILE A 1 84 ? 17.850 3.135 -6.323 1.00 70.50 84 ILE A O 1
ATOM 666 N N . TYR A 1 85 ? 16.454 1.447 -5.817 1.00 66.31 85 TYR A N 1
ATOM 667 C CA . TYR A 1 85 ? 16.875 0.563 -6.902 1.00 66.31 85 TYR A CA 1
ATOM 668 C C . TYR A 1 85 ? 16.478 1.119 -8.282 1.00 66.31 85 TYR A C 1
ATOM 670 O O . TYR A 1 85 ? 17.253 1.040 -9.234 1.00 66.31 85 TYR A O 1
ATOM 678 N N . ASN A 1 86 ? 15.305 1.751 -8.382 1.00 59.47 86 ASN A N 1
ATOM 679 C CA . ASN A 1 86 ? 14.764 2.313 -9.621 1.00 59.47 86 ASN A CA 1
ATOM 680 C C . ASN A 1 86 ? 15.307 3.689 -10.009 1.00 59.47 86 ASN A C 1
ATOM 682 O O . ASN A 1 86 ? 15.193 4.058 -11.179 1.00 59.47 86 ASN A O 1
ATOM 686 N N . GLY A 1 87 ? 16.006 4.392 -9.111 1.00 51.41 87 GLY A N 1
ATOM 687 C CA . GLY A 1 87 ? 16.808 5.567 -9.478 1.00 51.41 87 GLY A CA 1
ATOM 688 C C . GLY A 1 87 ? 17.829 5.291 -10.602 1.00 51.41 87 GLY A C 1
ATOM 689 O O . GLY A 1 87 ? 18.388 6.227 -11.170 1.00 51.41 87 GLY A O 1
ATOM 690 N N . MET A 1 88 ? 18.046 4.016 -10.953 1.00 49.34 88 MET A N 1
ATOM 691 C CA . MET A 1 88 ? 18.870 3.550 -12.071 1.00 49.34 88 MET A CA 1
ATOM 692 C C . MET A 1 88 ? 18.094 3.225 -13.372 1.00 49.34 88 MET A C 1
ATOM 694 O O . MET A 1 88 ? 18.740 3.118 -14.412 1.00 49.34 88 MET A O 1
ATOM 698 N N . TYR A 1 89 ? 16.757 3.090 -13.350 1.00 50.97 89 TYR A N 1
ATOM 699 C CA . TYR A 1 89 ? 15.955 2.462 -14.426 1.00 50.97 89 TYR A CA 1
ATOM 700 C C . TYR A 1 89 ? 14.676 3.235 -14.859 1.00 50.97 89 TYR A C 1
ATOM 702 O O . TYR A 1 89 ? 13.928 2.814 -15.734 1.00 50.97 89 TYR A O 1
ATOM 710 N N . GLY A 1 90 ? 14.463 4.466 -14.377 1.00 54.94 90 GLY A N 1
ATOM 711 C CA . GLY A 1 90 ? 13.630 5.465 -15.073 1.00 54.94 90 GLY A CA 1
ATOM 712 C C . GLY A 1 90 ? 12.341 5.908 -14.366 1.00 54.94 90 GLY A C 1
ATOM 713 O O . GLY A 1 90 ? 11.778 5.229 -13.513 1.00 54.94 90 GLY A O 1
ATOM 714 N N . LYS A 1 91 ? 11.847 7.089 -14.772 1.00 57.22 91 LYS A N 1
ATOM 715 C CA . LYS A 1 91 ? 10.844 7.911 -14.055 1.00 57.22 91 LYS A CA 1
ATOM 716 C C . LYS A 1 91 ? 9.516 7.220 -13.722 1.00 57.22 91 LYS A C 1
ATOM 718 O O . LYS A 1 91 ? 8.806 7.664 -12.827 1.00 57.22 91 LYS A O 1
ATOM 723 N N . PHE A 1 92 ? 9.128 6.189 -14.468 1.00 56.94 92 PHE A N 1
ATOM 724 C CA . PHE A 1 92 ? 7.835 5.524 -14.288 1.00 56.94 92 PHE A CA 1
ATOM 725 C C . PHE A 1 92 ? 7.797 4.676 -13.006 1.00 56.94 92 PHE A C 1
ATOM 727 O O . PHE A 1 92 ? 6.785 4.639 -12.306 1.00 56.94 92 PHE A O 1
ATOM 734 N N . PHE A 1 93 ? 8.928 4.070 -12.649 1.00 59.94 93 PHE A N 1
ATOM 735 C CA . PHE A 1 93 ? 9.071 3.249 -11.452 1.00 59.94 93 PHE A CA 1
ATOM 736 C C . PHE A 1 93 ? 9.169 4.074 -10.153 1.00 59.94 93 PHE A C 1
ATOM 738 O O . PHE A 1 93 ? 8.803 3.594 -9.073 1.00 59.94 93 PHE A O 1
ATOM 745 N N . ASP A 1 94 ? 9.568 5.345 -10.260 1.00 65.44 94 ASP A N 1
ATOM 746 C CA . ASP A 1 94 ? 9.582 6.292 -9.141 1.00 65.44 94 ASP A CA 1
ATOM 747 C C . ASP A 1 94 ? 8.161 6.607 -8.655 1.00 65.44 94 ASP A C 1
ATOM 749 O O . ASP A 1 94 ? 7.882 6.550 -7.456 1.00 65.44 94 ASP A O 1
ATOM 753 N N . TYR A 1 95 ? 7.227 6.882 -9.575 1.00 68.44 95 TYR A N 1
ATOM 754 C CA . TYR A 1 95 ? 5.830 7.180 -9.226 1.00 68.44 95 TYR A CA 1
ATOM 755 C C . TYR A 1 95 ? 5.130 6.001 -8.550 1.00 68.44 95 TYR A C 1
ATOM 757 O O . TYR A 1 95 ? 4.317 6.195 -7.646 1.00 68.44 95 TYR A O 1
ATOM 765 N N . TRP A 1 96 ? 5.473 4.786 -8.968 1.00 70.44 96 TRP A N 1
ATOM 766 C CA . TRP A 1 96 ? 4.956 3.554 -8.392 1.00 70.44 96 TRP A CA 1
ATOM 767 C C . TRP A 1 96 ? 5.393 3.379 -6.931 1.00 70.44 96 TRP A C 1
ATOM 769 O O . TRP A 1 96 ? 4.564 3.264 -6.023 1.00 70.44 96 TRP A O 1
ATOM 779 N N . SER A 1 97 ? 6.701 3.463 -6.698 1.00 69.94 97 SER A N 1
ATOM 780 C CA . SER A 1 97 ? 7.299 3.339 -5.368 1.00 69.94 97 SER A CA 1
ATOM 781 C C . SER A 1 97 ? 6.789 4.439 -4.424 1.00 69.94 97 SER A C 1
ATOM 783 O O . SER A 1 97 ? 6.425 4.175 -3.276 1.00 69.94 97 SER A O 1
ATOM 785 N N . LEU A 1 98 ? 6.657 5.672 -4.929 1.00 73.62 98 LEU A N 1
ATOM 786 C CA . LEU A 1 98 ? 6.047 6.794 -4.207 1.00 73.62 98 LEU A CA 1
ATOM 787 C C . LEU A 1 98 ? 4.579 6.530 -3.846 1.00 73.62 98 LEU A C 1
ATOM 789 O O . LEU A 1 98 ? 4.167 6.824 -2.723 1.00 73.62 98 LEU A O 1
ATOM 793 N N . GLY A 1 99 ? 3.801 5.943 -4.759 1.00 73.38 99 GLY A N 1
ATOM 794 C CA . GLY A 1 99 ? 2.426 5.524 -4.500 1.00 73.38 99 GLY A CA 1
ATOM 795 C C . GLY A 1 99 ? 2.337 4.551 -3.325 1.00 73.38 99 GLY A C 1
ATOM 796 O O . GLY A 1 99 ? 1.543 4.765 -2.409 1.00 73.38 99 GLY A O 1
ATOM 797 N N . ASN A 1 100 ? 3.209 3.541 -3.293 1.00 74.62 100 ASN A N 1
ATOM 798 C CA . ASN A 1 100 ? 3.266 2.542 -2.221 1.00 74.62 100 ASN A CA 1
ATOM 799 C C . ASN A 1 100 ? 3.647 3.161 -0.872 1.00 74.62 100 ASN A C 1
ATOM 801 O O . ASN A 1 100 ? 3.039 2.833 0.149 1.00 74.62 100 ASN A O 1
ATOM 805 N N . ILE A 1 101 ? 4.590 4.109 -0.8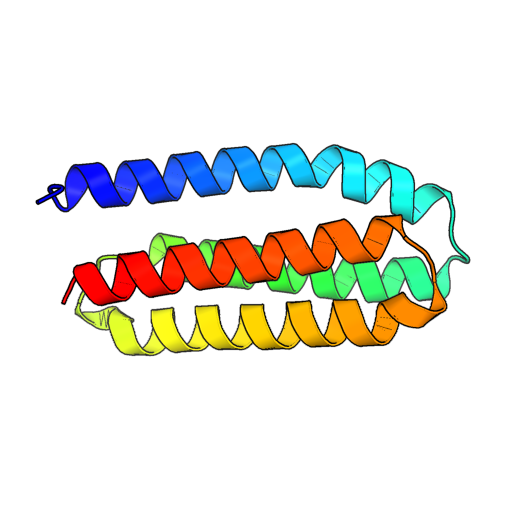70 1.00 79.31 101 ILE A N 1
ATOM 806 C CA . ILE A 1 101 ? 4.973 4.872 0.326 1.00 79.31 101 ILE A CA 1
ATOM 807 C C . ILE A 1 101 ? 3.780 5.669 0.859 1.00 79.31 101 ILE A C 1
ATOM 809 O O . ILE A 1 101 ? 3.412 5.523 2.026 1.00 79.31 101 ILE A O 1
ATOM 813 N N . VAL A 1 102 ? 3.143 6.488 0.015 1.00 79.81 102 VAL A N 1
ATOM 814 C CA . VAL A 1 102 ? 1.992 7.318 0.415 1.00 79.81 102 VAL A CA 1
ATOM 815 C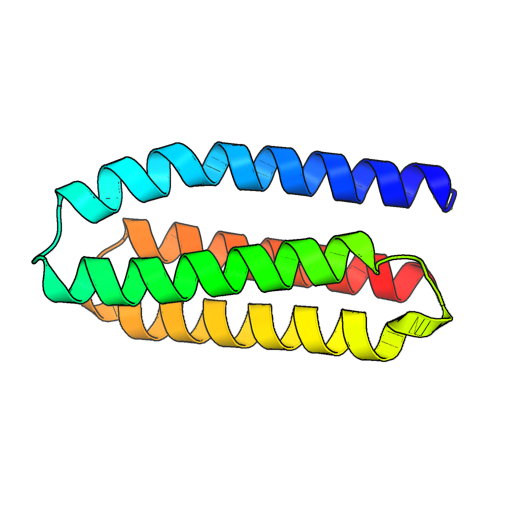 C . VAL A 1 102 ? 0.870 6.441 0.960 1.00 79.81 102 VAL A C 1
ATOM 817 O O . VAL A 1 102 ? 0.298 6.728 2.012 1.00 79.81 102 VAL A O 1
ATOM 820 N N . PHE A 1 103 ? 0.584 5.337 0.279 1.00 75.25 103 PHE A N 1
ATOM 821 C CA . PHE A 1 103 ? -0.485 4.432 0.656 1.00 75.25 103 PHE A CA 1
ATOM 822 C C . PHE A 1 103 ? -0.198 3.708 1.983 1.00 75.25 103 PHE A C 1
ATOM 824 O O . PHE A 1 103 ? -1.089 3.589 2.830 1.00 75.25 103 PHE A O 1
ATOM 831 N N . ALA A 1 104 ? 1.053 3.301 2.227 1.00 78.75 104 ALA A N 1
ATOM 832 C CA . ALA A 1 104 ? 1.471 2.689 3.490 1.00 78.75 104 ALA A CA 1
ATOM 833 C C . ALA A 1 104 ? 1.363 3.681 4.653 1.00 78.75 104 ALA A C 1
ATOM 835 O O . ALA A 1 104 ? 0.841 3.333 5.713 1.00 78.75 104 ALA A O 1
ATOM 836 N N . LEU A 1 105 ? 1.772 4.935 4.437 1.00 81.44 105 LEU A N 1
ATOM 837 C CA . LEU A 1 105 ? 1.673 6.005 5.430 1.00 81.44 105 LEU A CA 1
ATOM 838 C C . LEU A 1 105 ? 0.219 6.342 5.779 1.00 81.44 105 LEU A C 1
ATOM 840 O O . LEU A 1 105 ? -0.111 6.458 6.960 1.00 81.44 105 LEU A O 1
ATOM 844 N N . ILE A 1 106 ? -0.665 6.451 4.780 1.00 78.44 106 ILE A N 1
ATOM 845 C CA . ILE A 1 106 ? -2.104 6.670 5.007 1.00 78.44 106 ILE A CA 1
ATOM 846 C C . ILE A 1 106 ? -2.685 5.508 5.813 1.00 78.44 106 ILE A C 1
ATOM 848 O O . ILE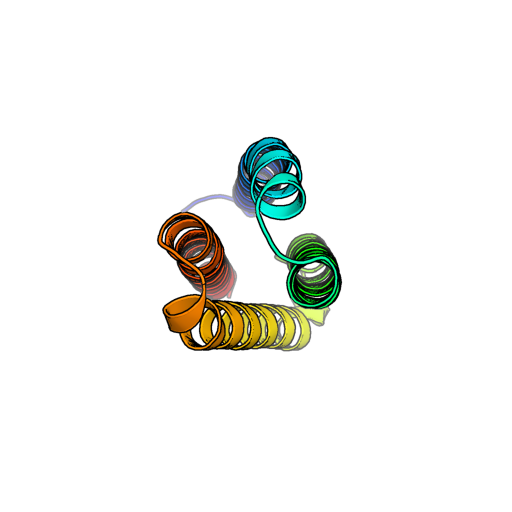 A 1 106 ? -3.400 5.725 6.793 1.00 78.44 106 ILE A O 1
ATOM 852 N N . THR A 1 107 ? -2.350 4.274 5.438 1.00 73.75 107 THR A N 1
ATOM 853 C CA . THR A 1 107 ? -2.864 3.075 6.106 1.00 73.75 107 THR A CA 1
ATOM 854 C C . THR A 1 107 ? -2.389 2.999 7.558 1.00 73.75 107 THR A C 1
ATOM 856 O O . THR A 1 107 ? -3.205 2.757 8.449 1.00 73.75 107 THR A O 1
ATOM 859 N N . PHE A 1 108 ? -1.114 3.303 7.816 1.00 79.00 108 PHE A N 1
ATOM 860 C CA . PHE A 1 108 ? -0.531 3.397 9.157 1.00 79.00 108 PHE A CA 1
ATOM 861 C C . PHE A 1 108 ? -1.187 4.497 10.000 1.00 79.00 108 PHE A C 1
ATOM 863 O O . PHE A 1 108 ? -1.563 4.275 11.151 1.00 79.00 108 PHE A O 1
ATOM 870 N N . TRP A 1 109 ? -1.383 5.685 9.426 1.00 79.69 109 TRP A N 1
ATOM 871 C CA . TRP A 1 109 ? -2.041 6.794 10.114 1.00 79.69 109 TRP A CA 1
ATOM 872 C C . TRP A 1 109 ? -3.482 6.453 10.505 1.00 79.69 109 TRP A C 1
ATOM 874 O O . TRP A 1 109 ? -3.890 6.701 11.641 1.00 79.69 109 TRP A O 1
ATOM 884 N N . LEU A 1 110 ? -4.240 5.837 9.595 1.00 70.62 110 LEU A N 1
ATOM 885 C CA . LEU A 1 110 ? -5.601 5.380 9.871 1.00 70.62 110 LEU A CA 1
ATOM 886 C C . LEU A 1 110 ? -5.625 4.273 10.937 1.00 70.62 110 LEU A C 1
ATOM 888 O O . LEU A 1 110 ? -6.521 4.247 11.779 1.00 70.62 110 LEU A O 1
ATOM 892 N N . GLU A 1 111 ? -4.644 3.368 10.920 1.00 73.31 111 GLU A N 1
ATOM 893 C CA . GLU A 1 111 ? -4.535 2.268 11.880 1.00 73.31 111 GLU A CA 1
ATOM 894 C C . GLU A 1 111 ? -4.245 2.773 13.298 1.00 73.31 111 GLU A C 1
ATOM 896 O O . GLU A 1 111 ? -4.896 2.342 14.253 1.00 73.31 111 GLU A O 1
ATOM 901 N N . LYS A 1 112 ? -3.383 3.786 13.427 1.00 74.25 112 LYS A N 1
ATOM 902 C CA . LYS A 1 112 ? -3.131 4.489 14.689 1.00 74.25 112 LYS A CA 1
ATOM 903 C C . LYS A 1 112 ? -4.392 5.139 15.271 1.00 74.25 112 LYS A C 1
ATOM 905 O O . LYS A 1 112 ? -4.515 5.202 16.487 1.00 74.25 112 LYS A O 1
ATOM 910 N N . GLN A 1 113 ? -5.336 5.585 14.438 1.00 68.62 113 GLN A N 1
ATOM 911 C CA . GLN A 1 113 ? -6.627 6.129 14.896 1.00 68.62 113 GLN A CA 1
ATOM 912 C C . GLN A 1 113 ? -7.650 5.066 15.323 1.00 68.62 113 GLN A C 1
ATOM 914 O O . GLN A 1 113 ? -8.771 5.419 15.699 1.00 68.62 113 GLN A O 1
ATOM 919 N N . ASN A 1 114 ? -7.339 3.778 15.163 1.00 61.19 114 ASN A N 1
ATOM 920 C CA . ASN A 1 114 ? -8.188 2.665 15.604 1.00 61.19 114 ASN A CA 1
ATOM 921 C C . ASN A 1 114 ? -7.806 2.127 16.987 1.00 61.19 114 ASN A C 1
ATOM 923 O O . ASN A 1 114 ? -8.490 1.231 17.481 1.00 61.19 114 ASN A O 1
ATOM 927 N N . LYS A 1 115 ? -6.728 2.650 17.573 1.00 57.28 115 LYS A N 1
ATOM 928 C CA . LYS A 1 115 ? -6.406 2.536 18.996 1.00 57.28 115 LYS A CA 1
ATOM 929 C C . LYS A 1 115 ? -7.115 3.635 19.774 1.00 57.28 115 LYS A C 1
ATOM 931 O O . LYS A 1 115 ? -7.499 3.342 20.922 1.00 57.28 115 LYS A O 1
#